Protein AF-A0A6V7M4Q5-F1 (afdb_monomer)

Sequence (67 aa):
MSSKALHNDHIKRPMNAFMVWSRGQRRKMAQENPKMHNSEISKRLGAEWKLLSESDKRPFIDEAKRL

pLDDT: mean 85.8, std 15.69, range [39.78, 96.5]

Organism: NCBI:txid1563983

InterPro domains:
  IPR009071 High mobility group box domain [PF00505] (11-66)
  IPR009071 High mobility group box domain [PS50118] (11-67)
  IPR009071 High mobility group box domain [SM00398] (10-66)
  IPR036910 High mobility group box domain superfamily [G3DSA:1.10.30.10] (5-67)
  IPR036910 High mobility group box domain superfamily [SSF47095] (4-66)
  IPR050140 SRY-related HMG-box transcription factor-like [PTHR10270] (8-67)

Secondary structure (DSSP, 8-state):
------------PPPPHHHHHHHHHHHHHHHH-TTS-HHHHHHHHHHHHHHS-HHHHHHHHHHHHH-

Radius of gyration: 15.16 Å; Cα contacts (8 Å, |Δi|>4): 37; chains: 1; bounding box: 24×33×45 Å

Mean predicted aligned error: 7.68 Å

Foldseek 3Di:
DDDPPPPPPDPPDQDALLRQVLVVVLVVCCVVCVPDDSVRSVVVSVVVVVVDDCVRSVVSRVVSVVD

Solvent-accessible surface area (backbone atoms only — not comparable to full-atom values): 4113 Å² total; per-residue (Å²): 134,86,81,80,77,75,83,70,87,63,80,74,72,65,49,48,31,65,55,58,49,43,56,59,52,49,54,50,50,42,68,77,35,73,87,60,51,70,71,56,52,52,53,52,49,55,53,52,60,70,69,48,50,71,76,72,44,40,65,31,43,55,51,29,72,72,90

Nearest PDB structures (foldseek):
  6t7b-assembly1_K  TM=9.526E-01  e=8.946E-07  Homo sapiens
  6l6y-assembly2_F  TM=9.750E-01  e=2.176E-05  Mus musculus
  6t78-assembly1_A  TM=9.549E-01  e=2.313E-05  Homo sapiens
  4y60-assembly1_C  TM=9.708E-01  e=6.566E-05  Mus musculus
  1wgf-assembly1_A  TM=7.942E-01  e=4.009E-03  Mus musculus

Structure (mmCIF, N/CA/C/O backbone):
data_AF-A0A6V7M4Q5-F1
#
_entry.id   AF-A0A6V7M4Q5-F1
#
loop_
_atom_site.group_PDB
_atom_site.id
_atom_site.type_symbol
_atom_site.label_atom_id
_atom_site.label_alt_id
_atom_site.label_comp_id
_atom_site.label_asym_id
_atom_site.label_entity_id
_atom_site.label_seq_id
_atom_site.pdbx_PDB_ins_code
_atom_site.Cartn_x
_atom_site.Cartn_y
_atom_site.Cartn_z
_atom_site.occupancy
_atom_site.B_iso_or_equiv
_atom_site.auth_seq_id
_atom_site.auth_comp_id
_atom_site.auth_asym_id
_atom_site.auth_atom_id
_atom_site.pdbx_PDB_model_num
ATOM 1 N N . MET A 1 1 ? 1.571 14.025 -36.501 1.00 39.78 1 MET A N 1
ATOM 2 C CA . MET A 1 1 ? 2.675 14.061 -35.518 1.00 39.78 1 MET A CA 1
ATOM 3 C C . MET A 1 1 ? 2.714 12.720 -34.801 1.00 39.78 1 MET A C 1
ATOM 5 O O . MET A 1 1 ? 1.703 12.311 -34.248 1.00 39.78 1 MET 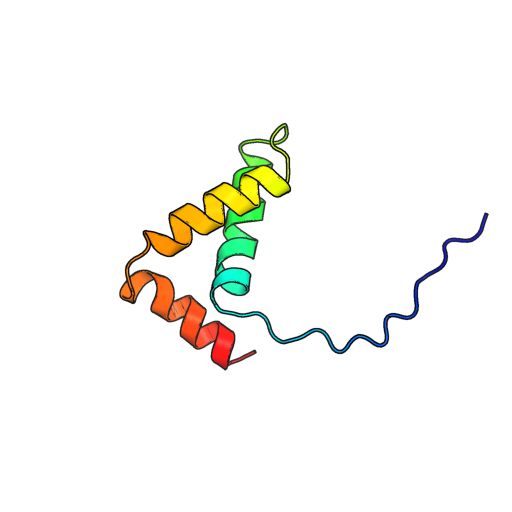A O 1
ATOM 9 N N . SER A 1 2 ? 3.819 11.988 -34.944 1.00 44.00 2 SER A N 1
ATOM 10 C CA . SER A 1 2 ? 3.943 10.558 -34.632 1.00 44.00 2 SER A CA 1
ATOM 11 C C . SER A 1 2 ? 3.855 10.240 -33.137 1.00 44.00 2 SER A C 1
ATOM 13 O O . SER A 1 2 ? 4.697 10.686 -32.361 1.00 44.00 2 SER A O 1
ATOM 15 N N . SER A 1 3 ? 2.900 9.392 -32.742 1.00 47.38 3 SER A N 1
ATOM 16 C CA . SER A 1 3 ? 2.970 8.673 -31.464 1.00 47.38 3 SER A CA 1
ATOM 17 C C . SER A 1 3 ? 4.004 7.558 -31.589 1.00 47.38 3 SER A C 1
ATOM 19 O O . SER A 1 3 ? 3.758 6.538 -32.230 1.00 47.38 3 SER A O 1
ATOM 21 N N . LYS A 1 4 ? 5.183 7.758 -30.992 1.00 47.72 4 LYS A N 1
ATOM 22 C CA . LYS A 1 4 ? 6.153 6.683 -30.762 1.00 47.72 4 LYS A CA 1
ATOM 23 C C . LYS A 1 4 ? 5.540 5.689 -29.774 1.00 47.72 4 LYS A C 1
ATOM 25 O O . LYS A 1 4 ? 5.592 5.902 -28.566 1.00 47.72 4 LYS A O 1
ATOM 30 N N . ALA A 1 5 ? 4.976 4.598 -30.284 1.00 54.00 5 ALA A N 1
ATOM 31 C CA . ALA A 1 5 ? 4.805 3.385 -29.501 1.00 54.00 5 ALA A CA 1
ATOM 32 C C . ALA A 1 5 ? 6.212 2.864 -29.178 1.00 54.00 5 ALA A C 1
ATOM 34 O O . ALA A 1 5 ? 6.886 2.295 -30.035 1.00 54.00 5 ALA A O 1
ATOM 35 N N . LEU A 1 6 ? 6.696 3.155 -27.969 1.00 53.97 6 LEU A N 1
ATOM 36 C CA . LEU A 1 6 ? 7.934 2.578 -27.460 1.00 53.97 6 LEU A CA 1
ATOM 37 C C . LEU A 1 6 ? 7.734 1.064 -27.408 1.00 53.97 6 LEU A C 1
ATOM 39 O O . LEU A 1 6 ? 6.948 0.559 -26.607 1.00 53.97 6 LEU A O 1
ATOM 43 N N . HIS A 1 7 ? 8.417 0.376 -28.318 1.00 57.00 7 HIS A N 1
ATOM 44 C CA . HIS A 1 7 ? 8.578 -1.066 -28.356 1.00 57.00 7 HIS A CA 1
ATOM 45 C C . HIS A 1 7 ? 9.262 -1.473 -27.049 1.00 57.00 7 HIS A C 1
ATOM 47 O O . HIS A 1 7 ? 10.480 -1.399 -26.912 1.00 57.00 7 HIS A O 1
ATOM 53 N N . ASN A 1 8 ? 8.456 -1.747 -2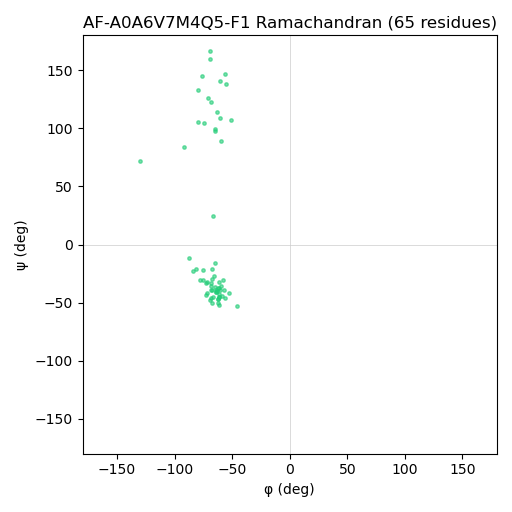6.027 1.00 55.69 8 ASN A N 1
ATOM 54 C CA . ASN A 1 8 ? 8.957 -2.024 -24.697 1.00 55.69 8 ASN A CA 1
ATOM 55 C C . ASN A 1 8 ? 9.143 -3.531 -24.574 1.00 55.69 8 ASN A C 1
ATOM 57 O 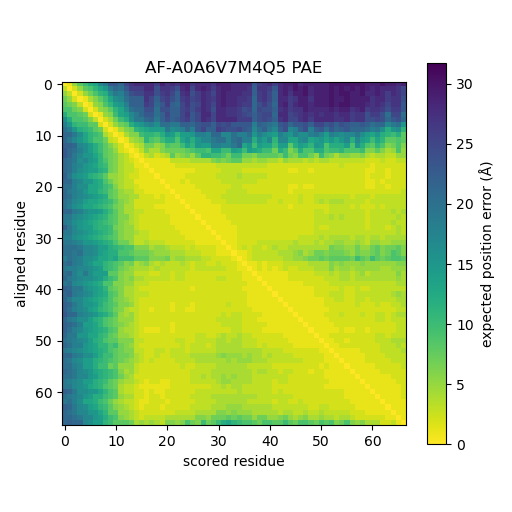O . ASN A 1 8 ? 8.281 -4.221 -24.034 1.00 55.69 8 ASN A O 1
ATOM 61 N N . ASP A 1 9 ? 10.293 -4.008 -25.042 1.00 57.34 9 ASP A N 1
ATOM 62 C CA . ASP A 1 9 ? 10.823 -5.366 -24.836 1.00 57.34 9 ASP A CA 1
ATOM 63 C C . ASP A 1 9 ? 11.179 -5.633 -23.351 1.00 57.34 9 ASP A C 1
ATOM 65 O O . ASP A 1 9 ? 12.019 -6.455 -22.991 1.00 57.34 9 ASP A O 1
ATOM 69 N N . HIS A 1 10 ? 10.545 -4.895 -22.436 1.00 59.53 10 HIS A N 1
ATOM 70 C CA . HIS A 1 10 ? 10.617 -5.132 -21.011 1.00 59.53 10 HIS A CA 1
ATOM 71 C C . HIS A 1 10 ? 9.670 -6.277 -20.682 1.00 59.53 10 HIS A C 1
ATOM 73 O O . HIS A 1 10 ? 8.453 -6.085 -20.577 1.00 59.53 10 HIS A O 1
ATOM 79 N N . ILE A 1 11 ? 10.249 -7.450 -20.425 1.00 63.75 11 ILE A N 1
ATOM 80 C CA . ILE A 1 11 ? 9.581 -8.505 -19.666 1.00 63.75 11 ILE A CA 1
ATOM 81 C C . ILE A 1 11 ? 9.060 -7.856 -18.379 1.00 63.75 11 ILE A C 1
ATOM 83 O O . ILE A 1 11 ? 9.829 -7.463 -17.493 1.00 63.75 11 ILE A O 1
ATOM 87 N N . LYS A 1 12 ? 7.739 -7.664 -18.300 1.00 66.38 12 LYS A N 1
ATOM 88 C CA . LYS A 1 12 ? 7.101 -7.123 -17.103 1.00 66.38 12 LYS A CA 1
ATOM 89 C C . LYS A 1 12 ? 7.344 -8.128 -15.991 1.00 66.38 12 LYS A C 1
ATOM 91 O O . LYS A 1 12 ? 6.859 -9.252 -16.064 1.00 66.38 12 LYS A O 1
ATOM 96 N N . ARG A 1 13 ? 8.114 -7.724 -14.979 1.00 74.50 13 ARG A N 1
ATOM 97 C CA . ARG A 1 13 ? 8.320 -8.552 -13.790 1.00 74.50 13 ARG A CA 1
ATOM 98 C C . ARG A 1 13 ? 6.950 -8.905 -13.194 1.00 74.50 13 ARG A C 1
ATOM 100 O O . ARG A 1 13 ? 6.091 -8.013 -13.153 1.00 74.50 13 ARG A O 1
ATOM 107 N N . PRO A 1 14 ? 6.741 -10.154 -12.745 1.00 77.12 14 PRO A N 1
ATOM 108 C CA . PRO A 1 14 ? 5.500 -10.537 -12.091 1.00 77.12 14 PRO A CA 1
ATOM 109 C C . PRO A 1 14 ? 5.233 -9.623 -10.890 1.00 77.12 14 PRO A C 1
ATOM 111 O O . PRO A 1 14 ? 6.150 -9.089 -10.253 1.00 77.12 14 PRO A O 1
ATOM 114 N N . MET A 1 15 ? 3.954 -9.361 -10.634 1.00 85.75 15 MET A N 1
ATOM 115 C CA . MET A 1 15 ? 3.542 -8.427 -9.590 1.00 85.75 15 MET A CA 1
ATOM 116 C C . MET A 1 15 ? 3.807 -9.038 -8.215 1.00 85.75 15 MET A C 1
ATOM 118 O O . MET A 1 15 ? 3.306 -10.110 -7.905 1.00 85.75 15 MET A O 1
ATOM 122 N N . ASN A 1 16 ? 4.544 -8.325 -7.359 1.00 93.25 16 ASN A N 1
ATOM 123 C CA . ASN A 1 16 ? 4.686 -8.723 -5.959 1.00 93.25 16 ASN A CA 1
ATOM 124 C C . ASN A 1 16 ? 3.366 -8.536 -5.180 1.00 93.25 16 ASN A C 1
ATOM 126 O O . ASN A 1 16 ? 2.461 -7.834 -5.633 1.00 93.25 16 ASN A O 1
ATOM 130 N N . ALA A 1 17 ? 3.286 -9.110 -3.976 1.00 93.19 17 ALA A N 1
ATOM 131 C CA . ALA A 1 17 ? 2.085 -9.086 -3.132 1.00 93.19 17 ALA A CA 1
ATOM 132 C C . ALA A 1 17 ? 1.525 -7.672 -2.904 1.00 93.19 17 ALA A C 1
ATOM 134 O O . ALA A 1 17 ? 0.322 -7.436 -3.018 1.00 93.19 17 ALA A O 1
ATOM 135 N N . PHE A 1 18 ? 2.415 -6.704 -2.669 1.00 93.06 18 PHE A N 1
ATOM 136 C CA . PHE A 1 18 ? 2.034 -5.304 -2.518 1.00 93.06 18 PHE A CA 1
ATOM 137 C C . PHE A 1 18 ? 1.438 -4.726 -3.807 1.00 93.06 18 PHE A C 1
ATOM 139 O O . PHE A 1 18 ? 0.463 -3.984 -3.751 1.00 93.06 18 PHE A O 1
ATOM 146 N N . MET A 1 19 ? 1.987 -5.044 -4.980 1.00 93.38 19 MET A N 1
ATOM 147 C CA . MET A 1 19 ? 1.461 -4.577 -6.267 1.00 93.38 19 MET A CA 1
ATOM 148 C C . MET A 1 19 ? 0.099 -5.205 -6.588 1.00 93.38 19 MET A C 1
ATOM 150 O O . MET A 1 19 ? -0.769 -4.508 -7.116 1.00 93.38 19 MET A O 1
ATOM 154 N N . VAL A 1 20 ? -0.116 -6.473 -6.219 1.00 94.19 20 VAL A N 1
ATOM 155 C CA . VAL A 1 20 ? -1.414 -7.158 -6.355 1.00 94.19 20 VAL A CA 1
ATOM 156 C C . VAL A 1 20 ? -2.479 -6.457 -5.504 1.00 94.19 20 VAL A C 1
ATOM 158 O O . VAL A 1 20 ? -3.527 -6.070 -6.022 1.00 94.19 20 VAL A O 1
ATOM 161 N N . TRP A 1 21 ? -2.188 -6.209 -4.225 1.00 94.88 21 TRP A N 1
ATOM 162 C CA . TRP A 1 21 ? -3.102 -5.525 -3.307 1.00 94.88 21 TRP A CA 1
ATOM 163 C C . TRP A 1 21 ? -3.319 -4.042 -3.661 1.00 94.88 21 TRP A C 1
ATOM 165 O O . TRP A 1 21 ? -4.454 -3.571 -3.802 1.00 94.88 21 TRP A O 1
ATOM 175 N N . SER A 1 22 ? -2.232 -3.292 -3.868 1.00 94.94 22 SER A N 1
ATOM 176 C CA . SER A 1 22 ? -2.273 -1.834 -4.049 1.00 94.94 22 SER A CA 1
ATOM 177 C C . SER A 1 22 ? -2.95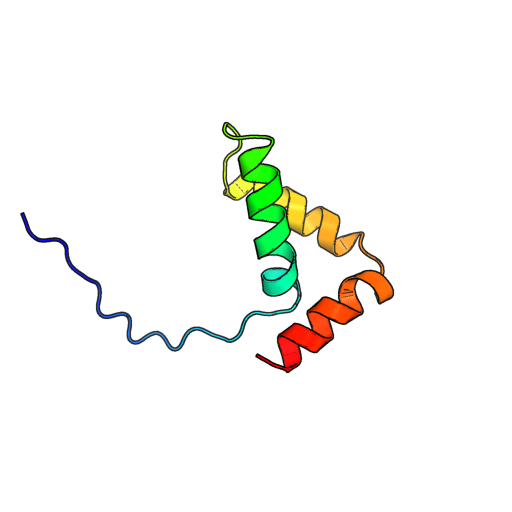0 -1.412 -5.349 1.00 94.94 22 SER A C 1
ATOM 179 O O . SER A 1 22 ? -3.435 -0.287 -5.435 1.00 94.94 22 SER A O 1
ATOM 181 N N . ARG A 1 23 ? -3.047 -2.287 -6.360 1.00 91.75 23 ARG A N 1
ATOM 182 C CA . ARG A 1 23 ? -3.757 -1.979 -7.612 1.00 91.75 23 ARG A CA 1
ATOM 183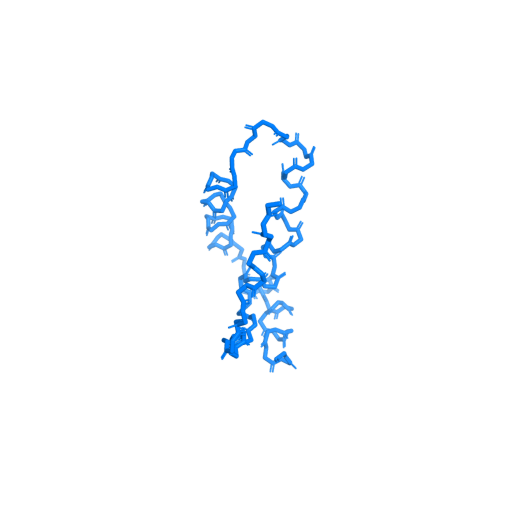 C C . ARG A 1 23 ? -5.240 -1.688 -7.372 1.00 91.75 23 ARG A C 1
ATOM 185 O O . ARG A 1 23 ? -5.759 -0.713 -7.917 1.00 91.75 23 ARG A O 1
ATOM 192 N N . GLY A 1 24 ? -5.909 -2.511 -6.562 1.00 92.81 24 GLY A N 1
ATOM 193 C CA . GLY A 1 24 ? -7.317 -2.315 -6.208 1.00 92.81 24 GLY A CA 1
ATOM 194 C C . GLY A 1 24 ? -7.512 -1.086 -5.323 1.00 92.81 24 GLY A C 1
ATOM 195 O O . GLY A 1 24 ? -8.350 -0.233 -5.619 1.00 92.81 24 GLY A O 1
ATOM 196 N N . GLN A 1 25 ? -6.669 -0.951 -4.297 1.00 94.25 25 GLN A N 1
ATOM 197 C CA . GLN A 1 25 ? -6.760 0.155 -3.343 1.00 94.25 25 GLN A CA 1
ATOM 198 C C . GLN A 1 25 ? -6.434 1.511 -3.973 1.00 94.25 25 GLN A C 1
ATOM 200 O O . GLN A 1 25 ? -7.141 2.485 -3.736 1.00 94.25 25 GLN A O 1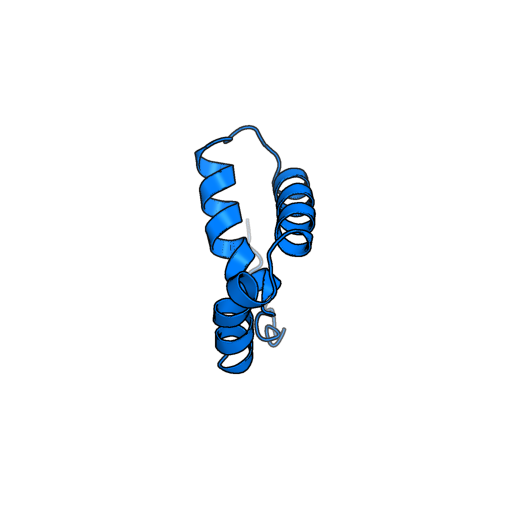
ATOM 205 N N . ARG A 1 26 ? -5.436 1.578 -4.864 1.00 93.62 26 ARG A N 1
ATOM 206 C CA . ARG A 1 26 ? -5.111 2.802 -5.612 1.00 93.62 26 ARG A CA 1
ATOM 207 C C . ARG A 1 26 ? -6.299 3.272 -6.436 1.00 93.62 26 ARG A C 1
ATOM 209 O O . ARG A 1 26 ? -6.594 4.462 -6.435 1.00 93.62 26 ARG A O 1
ATOM 216 N N . ARG A 1 27 ? -6.985 2.352 -7.127 1.00 93.50 27 ARG A N 1
ATOM 217 C CA . ARG A 1 27 ? -8.175 2.685 -7.922 1.00 93.50 27 ARG A CA 1
ATOM 218 C C . ARG A 1 27 ? -9.280 3.256 -7.035 1.00 93.50 27 ARG A C 1
ATOM 220 O O . ARG A 1 27 ? -9.862 4.269 -7.400 1.00 93.50 27 ARG A O 1
ATOM 227 N N . LYS A 1 28 ? -9.533 2.635 -5.881 1.00 94.62 28 LYS A N 1
ATOM 228 C CA . LYS A 1 28 ? -10.524 3.106 -4.907 1.00 94.62 28 LYS A CA 1
ATOM 229 C C . LYS A 1 28 ? -10.172 4.501 -4.373 1.00 94.62 28 LYS A C 1
ATOM 231 O O . LYS A 1 28 ? -10.973 5.416 -4.511 1.00 94.62 28 LYS A O 1
ATOM 236 N N . MET A 1 29 ? -8.945 4.702 -3.888 1.00 93.69 29 MET A N 1
ATOM 237 C CA . MET A 1 29 ? -8.502 6.002 -3.366 1.00 93.69 29 MET A CA 1
ATOM 238 C C . MET A 1 29 ? -8.530 7.110 -4.422 1.00 93.69 29 MET A C 1
ATOM 240 O O . MET A 1 29 ? -8.887 8.236 -4.098 1.00 93.69 29 MET A O 1
ATOM 244 N N . ALA A 1 30 ? -8.180 6.806 -5.676 1.00 93.31 30 ALA A N 1
ATOM 245 C CA . ALA A 1 30 ? -8.245 7.774 -6.770 1.00 93.31 30 ALA A CA 1
ATOM 246 C C . ALA A 1 30 ? -9.691 8.160 -7.130 1.00 93.31 30 ALA A C 1
ATOM 248 O O . ALA A 1 30 ? -9.936 9.299 -7.512 1.00 93.31 30 ALA A O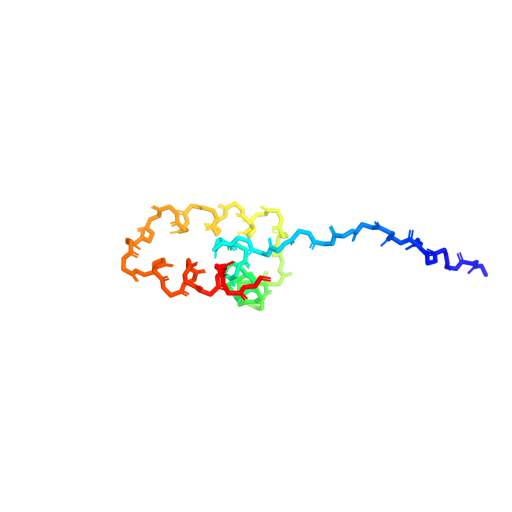 1
ATOM 249 N N . GLN A 1 31 ? -10.647 7.233 -6.997 1.00 94.00 31 GLN A N 1
ATOM 250 C CA . GLN A 1 31 ? -12.073 7.520 -7.189 1.00 94.00 31 GLN A CA 1
ATOM 251 C C . GLN A 1 31 ? -12.642 8.359 -6.041 1.00 94.00 31 GLN A C 1
ATOM 253 O O . GLN A 1 31 ? -13.384 9.303 -6.286 1.00 94.00 31 GLN A O 1
ATOM 258 N N . GLU A 1 32 ? -12.265 8.046 -4.801 1.00 93.38 32 GLU A N 1
ATOM 259 C CA . GLU A 1 32 ? -12.697 8.786 -3.608 1.00 93.38 32 GLU A CA 1
ATOM 260 C C . GLU A 1 32 ? -12.029 10.166 -3.504 1.00 93.38 32 GLU A C 1
ATOM 262 O O . GLU A 1 32 ? -12.626 11.119 -3.010 1.00 93.38 32 GLU A O 1
ATOM 267 N N . ASN A 1 33 ? -10.791 10.295 -3.991 1.00 89.50 33 ASN A N 1
ATOM 268 C CA . ASN A 1 33 ? -9.991 11.514 -3.915 1.00 89.50 33 ASN A CA 1
ATOM 269 C C . ASN A 1 33 ? -9.407 11.874 -5.293 1.00 89.50 33 ASN A C 1
ATOM 271 O O . ASN A 1 33 ? -8.191 11.797 -5.484 1.00 89.50 33 ASN A O 1
ATOM 275 N N . PRO A 1 34 ? -10.226 12.336 -6.253 1.00 90.81 34 PRO A N 1
ATOM 276 C CA . PRO A 1 34 ? -9.779 12.600 -7.625 1.00 90.81 34 PRO A CA 1
ATOM 277 C C . PRO A 1 34 ? -8.747 13.734 -7.745 1.00 90.81 34 PRO A C 1
ATOM 279 O O . PRO A 1 34 ? -8.071 13.850 -8.763 1.00 90.81 34 PRO A O 1
ATOM 282 N N . LYS A 1 35 ? -8.594 14.568 -6.707 1.00 92.69 35 LYS A N 1
ATOM 283 C CA . LYS A 1 35 ? -7.560 15.616 -6.629 1.00 92.69 35 LYS A CA 1
ATOM 284 C C . LYS A 1 35 ? -6.229 15.115 -6.055 1.00 92.69 35 LYS A C 1
ATOM 286 O O . LYS A 1 35 ? -5.242 15.846 -6.079 1.00 92.69 35 LYS A O 1
ATOM 291 N N . MET A 1 36 ? -6.198 13.909 -5.488 1.00 91.75 36 MET A N 1
ATOM 292 C CA . MET A 1 36 ? -5.003 13.358 -4.860 1.00 91.75 36 MET A CA 1
ATOM 293 C C . MET A 1 36 ? -4.049 12.811 -5.919 1.00 91.75 36 MET A C 1
ATOM 295 O O . MET A 1 36 ? -4.436 12.063 -6.813 1.00 91.75 36 MET A O 1
ATOM 299 N N . HIS A 1 37 ? -2.771 13.160 -5.799 1.00 93.31 37 HIS A N 1
ATOM 300 C CA . HIS A 1 37 ? -1.759 12.711 -6.744 1.00 93.31 37 HIS A CA 1
ATOM 301 C C . HIS A 1 37 ? -1.376 11.239 -6.506 1.00 93.31 37 HIS A C 1
ATOM 303 O O . HIS A 1 37 ? -1.276 10.785 -5.365 1.00 93.31 37 HIS A O 1
ATOM 309 N N . ASN A 1 38 ? -1.071 10.490 -7.571 1.00 88.81 38 ASN A N 1
ATOM 310 C CA . ASN A 1 38 ? -0.717 9.062 -7.477 1.00 88.81 38 ASN A CA 1
ATOM 311 C C . ASN A 1 38 ? 0.501 8.776 -6.583 1.00 88.81 38 ASN A C 1
ATOM 313 O O . ASN A 1 38 ? 0.588 7.705 -5.974 1.00 88.81 38 ASN A O 1
ATOM 317 N N . SER A 1 39 ? 1.448 9.716 -6.505 1.00 93.31 39 SER A N 1
ATOM 318 C CA . SER A 1 39 ? 2.602 9.620 -5.605 1.00 93.31 39 SER A CA 1
ATOM 319 C C . SER A 1 39 ? 2.175 9.618 -4.137 1.00 93.31 39 SER A C 1
ATOM 321 O O . SER A 1 39 ? 2.719 8.857 -3.343 1.00 93.31 39 SER A O 1
ATOM 323 N N . GLU A 1 40 ? 1.172 10.422 -3.791 1.00 94.44 40 GLU A N 1
ATOM 324 C CA . GLU A 1 40 ? 0.621 10.516 -2.442 1.00 94.44 40 GLU A CA 1
ATOM 325 C C . GLU A 1 40 ? -0.207 9.276 -2.096 1.00 94.44 40 GLU A C 1
ATOM 327 O O . GLU A 1 40 ? -0.004 8.670 -1.045 1.00 94.44 40 GLU A O 1
ATOM 332 N N . ILE A 1 41 ? -1.043 8.810 -3.032 1.00 94.00 41 ILE A N 1
ATOM 333 C CA . ILE A 1 41 ? -1.782 7.548 -2.881 1.00 94.00 41 ILE A CA 1
ATOM 334 C C . ILE A 1 41 ? -0.806 6.394 -2.621 1.00 94.00 41 ILE A C 1
ATOM 336 O O . ILE A 1 41 ? -0.990 5.610 -1.697 1.00 94.00 41 ILE A O 1
ATOM 340 N N . SER A 1 42 ? 0.283 6.308 -3.389 1.00 92.75 42 SER A N 1
ATOM 341 C CA . SER A 1 42 ? 1.266 5.228 -3.233 1.00 92.75 42 SER A CA 1
ATOM 342 C C . SER A 1 42 ? 1.985 5.268 -1.881 1.00 92.75 42 SER A C 1
ATOM 344 O O . SER A 1 42 ? 2.234 4.209 -1.306 1.00 92.75 42 SER A O 1
ATOM 346 N N . LYS A 1 43 ? 2.278 6.462 -1.342 1.00 95.50 43 LYS A N 1
ATOM 347 C CA . LYS A 1 43 ? 2.837 6.610 0.013 1.00 95.50 43 LYS A CA 1
ATOM 348 C C . LYS A 1 43 ? 1.871 6.087 1.077 1.00 95.50 43 LYS A C 1
ATOM 350 O O . LYS A 1 43 ? 2.288 5.308 1.931 1.00 95.50 43 LYS A O 1
ATOM 355 N N . ARG A 1 44 ? 0.591 6.467 0.997 1.00 95.25 44 ARG A N 1
ATOM 356 C CA . ARG A 1 44 ? -0.450 6.020 1.940 1.00 95.25 44 ARG A CA 1
ATOM 357 C C . ARG A 1 44 ? -0.652 4.511 1.892 1.00 95.25 44 ARG A C 1
ATOM 359 O O . ARG A 1 44 ? -0.603 3.863 2.930 1.00 95.25 44 ARG A O 1
ATOM 366 N N . LEU A 1 45 ? -0.756 3.946 0.691 1.00 96.12 45 LEU A N 1
ATOM 367 C CA . LEU A 1 45 ? -0.866 2.499 0.501 1.00 96.12 45 LEU A CA 1
ATOM 368 C C . LEU A 1 45 ? 0.352 1.753 1.047 1.00 96.12 45 LEU A C 1
ATOM 370 O O . LEU A 1 45 ? 0.206 0.693 1.642 1.00 96.12 45 LEU A O 1
ATOM 374 N N . GLY A 1 46 ? 1.561 2.295 0.882 1.00 95.94 46 GLY A N 1
ATOM 375 C CA . GLY A 1 46 ? 2.764 1.703 1.466 1.00 95.94 46 GLY A CA 1
ATOM 376 C C . GLY A 1 46 ? 2.732 1.667 2.997 1.00 95.94 46 GLY A C 1
ATOM 377 O O . GLY A 1 46 ? 3.194 0.695 3.592 1.00 95.94 46 GLY A O 1
ATOM 378 N N . ALA A 1 47 ? 2.181 2.703 3.635 1.00 96.38 47 ALA A N 1
ATOM 379 C CA . ALA A 1 47 ? 1.996 2.737 5.084 1.00 96.38 47 ALA A CA 1
ATOM 380 C C . ALA A 1 47 ? 0.924 1.736 5.538 1.00 96.38 47 ALA A C 1
ATOM 382 O O . ALA A 1 47 ? 1.178 0.936 6.433 1.00 96.38 47 ALA A O 1
ATOM 383 N N . GLU A 1 48 ? -0.230 1.720 4.875 1.00 95.44 48 GLU A N 1
ATOM 384 C CA . GLU A 1 48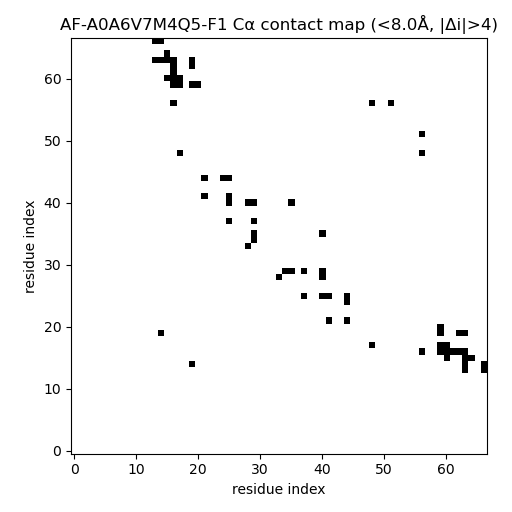 ? -1.331 0.802 5.176 1.00 95.44 48 GLU A CA 1
ATOM 385 C C . GLU A 1 48 ? -0.916 -0.663 4.988 1.00 95.44 48 GLU A C 1
ATOM 387 O O . GLU A 1 48 ? -1.134 -1.479 5.876 1.00 95.44 48 GLU A O 1
ATOM 392 N N . TRP A 1 49 ? -0.189 -0.987 3.914 1.00 95.75 49 TRP A N 1
ATOM 393 C CA . TRP A 1 49 ? 0.355 -2.330 3.696 1.00 95.75 49 TRP A CA 1
ATOM 394 C C . TRP A 1 49 ? 1.248 -2.803 4.844 1.00 95.75 49 TRP A C 1
ATOM 396 O O . TRP A 1 49 ? 1.202 -3.970 5.216 1.00 95.75 49 TRP A O 1
ATOM 406 N N . LYS A 1 50 ? 2.072 -1.918 5.417 1.00 94.75 50 LYS A N 1
ATOM 407 C CA . LYS A 1 50 ? 2.924 -2.270 6.564 1.00 94.75 50 LYS A CA 1
ATOM 408 C C . LYS A 1 50 ? 2.109 -2.546 7.827 1.00 94.75 50 LYS A C 1
ATOM 410 O O . LYS A 1 50 ? 2.557 -3.343 8.644 1.00 94.75 50 LYS A O 1
ATOM 415 N N . LEU A 1 51 ? 0.954 -1.898 7.968 1.00 96.25 51 LEU A 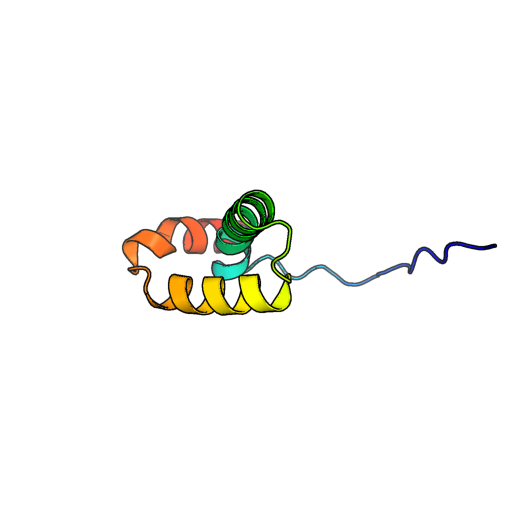N 1
ATOM 416 C CA . LEU A 1 51 ? 0.045 -2.062 9.102 1.00 96.25 51 LEU A CA 1
ATOM 417 C C . LEU A 1 51 ? -0.856 -3.296 8.975 1.00 96.25 51 LEU A C 1
ATOM 419 O O . LEU A 1 51 ? -1.354 -3.774 9.990 1.00 96.25 51 LEU A O 1
ATOM 423 N N . LEU A 1 52 ? -1.054 -3.826 7.763 1.00 94.31 52 LEU A N 1
ATOM 424 C CA . LEU A 1 52 ? -1.800 -5.067 7.566 1.00 94.31 52 LEU A CA 1
ATOM 425 C C . LEU A 1 52 ? -1.136 -6.236 8.297 1.00 94.31 52 LEU A C 1
ATOM 427 O O . LEU A 1 52 ? 0.093 -6.390 8.289 1.00 94.31 52 LEU A O 1
ATOM 431 N N . SER A 1 53 ? -1.974 -7.094 8.874 1.00 96.50 53 SER A N 1
ATOM 432 C CA . SER A 1 53 ? -1.525 -8.338 9.483 1.00 96.50 53 SER A CA 1
ATOM 433 C C . SER A 1 53 ? -1.040 -9.323 8.416 1.00 96.50 53 SER A C 1
ATOM 435 O O . SER A 1 53 ? -1.397 -9.233 7.239 1.00 96.50 53 SER A O 1
ATOM 437 N N . GLU A 1 54 ? -0.238 -10.307 8.817 1.00 92.94 54 GLU A N 1
ATOM 438 C CA . GLU A 1 54 ? 0.209 -11.350 7.889 1.00 92.94 54 GLU A CA 1
ATOM 439 C C . GLU A 1 54 ? -0.964 -12.158 7.322 1.00 92.94 54 GLU A C 1
ATOM 441 O O . GLU A 1 54 ? -0.921 -12.540 6.154 1.00 92.94 54 GLU A O 1
ATOM 446 N N . SER A 1 55 ? -2.041 -12.351 8.093 1.00 95.62 55 SER A N 1
ATOM 447 C CA . SER A 1 55 ? -3.286 -12.959 7.609 1.00 95.62 55 SER A CA 1
ATOM 448 C C . SER A 1 55 ? -3.955 -12.134 6.511 1.00 95.62 55 SER A C 1
ATOM 450 O O . SER A 1 55 ? -4.399 -12.709 5.520 1.00 95.62 55 SER A O 1
ATOM 452 N N . ASP A 1 56 ? -3.961 -10.804 6.629 1.00 94.44 56 ASP A N 1
ATOM 453 C CA . ASP A 1 56 ? -4.557 -9.922 5.616 1.00 94.44 56 ASP A CA 1
ATOM 454 C C . ASP A 1 56 ? -3.698 -9.856 4.349 1.00 94.44 56 ASP A C 1
ATOM 456 O O . ASP A 1 56 ? -4.214 -9.750 3.237 1.00 94.44 56 ASP A O 1
ATOM 460 N N . LYS A 1 57 ? -2.370 -9.947 4.498 1.00 94.00 57 LYS A N 1
ATOM 461 C CA . LYS A 1 57 ? -1.430 -9.986 3.368 1.00 94.00 57 LYS A CA 1
ATOM 462 C C . LYS A 1 57 ? -1.418 -11.339 2.665 1.00 94.00 57 LYS A C 1
ATOM 464 O O . LYS A 1 57 ? -1.153 -11.384 1.463 1.00 94.00 57 LYS A O 1
ATOM 469 N N . ARG A 1 58 ? -1.684 -12.430 3.393 1.00 95.19 58 ARG A N 1
ATOM 470 C CA . ARG A 1 58 ? -1.599 -13.819 2.920 1.00 95.19 58 ARG A CA 1
ATOM 471 C C . ARG A 1 58 ? -2.251 -14.058 1.554 1.00 95.19 58 ARG A C 1
ATOM 473 O O . ARG A 1 58 ? -1.532 -14.531 0.675 1.00 95.19 58 ARG A O 1
ATOM 480 N N . PRO A 1 59 ? -3.525 -13.688 1.312 1.00 95.62 59 PRO A N 1
ATOM 481 C CA . PRO A 1 59 ? -4.152 -13.918 0.011 1.00 95.62 59 PRO A CA 1
ATOM 482 C C . PRO A 1 59 ? -3.410 -13.222 -1.139 1.00 95.62 59 PRO A C 1
ATOM 484 O O . PRO A 1 59 ? -3.295 -13.777 -2.228 1.00 95.62 59 PRO A O 1
ATOM 487 N N . PHE A 1 60 ? -2.846 -12.034 -0.907 1.00 94.81 60 PHE A N 1
ATOM 488 C CA . PHE A 1 60 ? -2.099 -11.293 -1.928 1.00 94.81 60 PHE A CA 1
ATOM 489 C C . PHE A 1 60 ? -0.683 -11.835 -2.134 1.00 94.81 60 PHE A C 1
ATOM 491 O O . PHE A 1 60 ? -0.148 -11.748 -3.237 1.00 94.81 60 PHE A O 1
ATOM 498 N N . ILE A 1 61 ? -0.070 -12.394 -1.087 1.00 93.12 61 ILE A N 1
ATOM 499 C CA . ILE A 1 61 ? 1.213 -13.100 -1.177 1.00 93.12 61 ILE A CA 1
ATOM 500 C C . ILE A 1 61 ? 1.055 -14.378 -1.995 1.00 93.12 61 ILE A C 1
ATOM 502 O O . ILE A 1 61 ? 1.881 -14.643 -2.867 1.00 93.12 61 ILE A O 1
ATOM 506 N N . ASP A 1 62 ? 0.005 -15.151 -1.732 1.00 94.38 62 ASP A N 1
ATOM 507 C CA . ASP A 1 62 ? -0.252 -16.397 -2.447 1.00 94.38 62 ASP A CA 1
ATOM 508 C C . ASP A 1 62 ? -0.631 -16.122 -3.913 1.00 94.38 62 ASP A C 1
ATOM 510 O O . ASP A 1 62 ? -0.098 -16.774 -4.810 1.00 94.38 62 ASP A O 1
ATOM 514 N N . GLU A 1 63 ? -1.418 -15.074 -4.186 1.00 93.00 63 GLU A N 1
ATOM 515 C CA . GLU A 1 63 ? -1.700 -14.635 -5.560 1.00 93.00 63 GLU A CA 1
ATOM 516 C C . GLU A 1 63 ? -0.439 -14.140 -6.287 1.00 93.00 63 GLU A C 1
ATOM 518 O O . GLU A 1 63 ? -0.225 -14.477 -7.447 1.00 93.00 63 GLU A O 1
ATOM 523 N N . ALA A 1 64 ? 0.447 -13.398 -5.616 1.00 92.75 64 ALA A N 1
ATOM 524 C CA . ALA A 1 64 ? 1.706 -12.951 -6.215 1.00 92.75 64 ALA A CA 1
ATOM 525 C C . ALA A 1 64 ? 2.678 -14.097 -6.540 1.00 92.75 64 ALA A C 1
ATOM 527 O O . ALA A 1 64 ? 3.490 -13.951 -7.444 1.00 92.75 64 ALA A O 1
ATOM 528 N N . LYS A 1 65 ? 2.611 -15.226 -5.822 1.00 90.44 65 LYS A N 1
ATOM 529 C CA . LYS A 1 65 ? 3.384 -16.440 -6.148 1.00 90.44 65 LYS A CA 1
ATOM 530 C C . LYS A 1 65 ? 2.816 -17.202 -7.348 1.00 90.44 65 LYS A C 1
ATOM 532 O O . LYS A 1 65 ? 3.528 -18.015 -7.928 1.00 90.44 65 LYS A O 1
ATOM 537 N N . ARG A 1 66 ? 1.536 -16.991 -7.668 1.00 89.38 66 ARG A N 1
ATOM 538 C CA . ARG A 1 66 ? 0.825 -17.644 -8.778 1.00 89.38 66 ARG A CA 1
ATOM 539 C C . ARG A 1 66 ? 1.044 -16.936 -10.123 1.00 89.38 66 ARG A C 1
ATOM 541 O O . ARG A 1 66 ? 0.821 -17.554 -11.161 1.00 89.38 66 ARG A O 1
ATOM 548 N N . LEU A 1 67 ? 1.407 -15.651 -10.091 1.00 83.38 67 LEU A N 1
ATOM 549 C CA . LEU A 1 67 ? 1.633 -14.779 -11.252 1.00 83.38 67 LEU A CA 1
ATOM 550 C C . LEU A 1 67 ? 3.073 -14.850 -11.765 1.00 83.38 67 LEU A C 1
ATOM 552 O O . LEU A 1 67 ? 3.230 -14.760 -13.001 1.00 83.38 67 LEU A O 1
#